Protein AF-A0A3C1KKR9-F1 (afdb_monomer_lite)

InterPro domains:
  IPR003156 DHHA1 domain [PF02272] (83-176)
  IPR038763 DHH phosphoesterase superfamily [SSF64182] (7-177)

Foldseek 3Di:
DDDPVRVVLVVLLVVLLVLQPFAPDQVLGLHRNVVVVVLCVVDPDVVCSCVVVVVVSVSSNVLVVVLVVVLVPWDFPDDDPAETETEAEAHSSLRSCQVVSLVVVLVVFLRHKYKYWYAHPVRWTKIKIAHRNVQQADLQVLQVVAPQWGDDGGIIIRGTHHNVCPVVSSVSSSVSRD

Radius of gyration: 18.33 Å; chains: 1; bounding box: 45×30×48 Å

pLDDT: mean 97.0, std 1.85, range [85.19, 98.75]

Structure (mmCIF, N/CA/C/O backbone):
data_AF-A0A3C1KKR9-F1
#
_entry.id   AF-A0A3C1KKR9-F1
#
loop_
_atom_site.group_PDB
_atom_site.id
_atom_site.type_symbol
_atom_site.label_atom_id
_atom_site.label_alt_id
_atom_site.label_comp_id
_atom_site.label_asym_id
_atom_site.label_entity_id
_atom_site.label_seq_id
_atom_site.pdbx_PDB_ins_code
_atom_site.Cartn_x
_atom_site.Cartn_y
_atom_site.Cartn_z
_atom_site.occupancy
_atom_site.B_iso_or_equiv
_atom_site.auth_seq_id
_atom_site.auth_comp_id
_atom_site.auth_asym_id
_atom_site.auth_atom_id
_atom_site.pdbx_PDB_model_num
ATOM 1 N N . ASP A 1 1 ? 26.873 12.737 -17.485 1.00 85.19 1 ASP A N 1
ATOM 2 C CA . ASP A 1 1 ? 25.829 13.170 -16.537 1.00 85.19 1 ASP A CA 1
ATOM 3 C C . ASP A 1 1 ? 24.452 12.940 -17.124 1.00 85.19 1 ASP A C 1
ATOM 5 O O . ASP A 1 1 ? 24.288 13.103 -18.329 1.00 85.19 1 ASP A O 1
ATOM 9 N N . LEU A 1 2 ? 23.500 12.504 -16.296 1.00 95.12 2 LEU A N 1
ATOM 10 C CA . LEU A 1 2 ? 22.104 12.307 -16.693 1.00 95.12 2 LEU A CA 1
ATOM 11 C C . LEU A 1 2 ? 21.370 13.651 -16.695 1.00 95.12 2 LEU A C 1
ATOM 13 O O . LEU A 1 2 ? 21.599 14.491 -15.825 1.00 95.12 2 LEU A O 1
ATOM 17 N N . SER A 1 3 ? 20.464 13.846 -17.651 1.00 97.81 3 SER A N 1
ATOM 18 C CA . SER A 1 3 ? 19.538 14.983 -17.615 1.00 97.81 3 SER A CA 1
ATOM 19 C C . SER A 1 3 ? 18.490 14.814 -16.507 1.00 97.81 3 SER A C 1
ATOM 21 O O . SER A 1 3 ? 18.209 13.698 -16.075 1.00 97.81 3 SER A O 1
ATOM 23 N N . ALA A 1 4 ? 17.845 15.906 -16.085 1.00 97.75 4 ALA A N 1
ATOM 24 C CA . ALA A 1 4 ? 16.756 15.840 -15.104 1.00 97.75 4 ALA A CA 1
ATOM 25 C C . ALA A 1 4 ? 15.608 14.915 -15.557 1.00 97.75 4 ALA A C 1
ATOM 27 O O . ALA A 1 4 ? 15.080 14.151 -14.757 1.00 97.75 4 ALA A O 1
ATOM 28 N N . ALA A 1 5 ? 15.275 14.923 -16.853 1.00 97.00 5 ALA A N 1
ATOM 29 C CA . ALA A 1 5 ? 14.260 14.033 -17.417 1.00 97.00 5 ALA A CA 1
ATOM 30 C C . ALA A 1 5 ? 14.672 12.554 -17.338 1.00 97.00 5 ALA A C 1
ATOM 32 O O . ALA A 1 5 ? 13.846 11.696 -17.047 1.00 97.00 5 ALA A O 1
ATOM 33 N N . GLN A 1 6 ? 15.957 12.254 -17.551 1.00 97.31 6 GLN A N 1
ATOM 34 C CA . GLN A 1 6 ? 16.483 10.898 -17.390 1.00 97.31 6 GLN A CA 1
ATOM 35 C C . GLN A 1 6 ? 16.464 10.445 -15.930 1.00 97.31 6 GLN A C 1
ATOM 37 O O . GLN A 1 6 ? 16.129 9.297 -15.667 1.00 97.31 6 GLN A O 1
ATOM 42 N N . VAL A 1 7 ? 16.792 11.332 -14.986 1.00 98.12 7 VAL A N 1
ATOM 43 C CA . VAL A 1 7 ? 16.692 11.028 -13.550 1.00 98.12 7 VAL A CA 1
ATOM 44 C C . VAL A 1 7 ? 15.248 10.707 -13.168 1.00 98.12 7 VAL A C 1
ATOM 46 O O . VAL A 1 7 ? 15.017 9.666 -12.561 1.00 98.12 7 VAL A O 1
ATOM 49 N N . GLN A 1 8 ? 14.286 11.532 -13.593 1.00 97.81 8 GLN A N 1
ATOM 50 C CA . GLN A 1 8 ? 12.868 11.288 -13.323 1.00 97.81 8 GLN A CA 1
ATOM 51 C C . GLN A 1 8 ? 12.395 9.953 -13.911 1.00 97.81 8 GLN A C 1
ATOM 53 O O . GLN A 1 8 ? 11.743 9.182 -13.220 1.00 97.81 8 GLN A O 1
ATOM 58 N N . ALA A 1 9 ? 12.767 9.640 -15.155 1.00 97.06 9 ALA A N 1
ATOM 59 C CA . ALA A 1 9 ? 12.373 8.380 -15.786 1.00 97.06 9 ALA A CA 1
ATOM 60 C C . ALA A 1 9 ? 12.910 7.146 -15.035 1.00 97.06 9 ALA A C 1
ATOM 62 O O . ALA A 1 9 ? 12.213 6.141 -14.915 1.00 97.06 9 ALA A O 1
ATOM 63 N N . LEU A 1 10 ? 14.135 7.218 -14.501 1.00 97.94 10 LEU A N 1
ATOM 64 C CA . LEU A 1 10 ? 14.701 6.143 -13.679 1.00 97.94 10 LEU A CA 1
ATOM 65 C C . LEU A 1 10 ? 14.006 6.020 -12.321 1.00 97.94 10 LEU A C 1
ATOM 67 O O . LEU A 1 10 ? 13.804 4.905 -11.842 1.00 97.94 10 LEU A O 1
ATOM 71 N N . GLU A 1 11 ? 13.649 7.147 -11.705 1.00 98.31 11 GLU A N 1
ATOM 72 C CA . GLU A 1 11 ? 12.877 7.168 -10.462 1.00 98.31 11 GLU A CA 1
ATOM 73 C C . GLU A 1 11 ? 11.493 6.543 -10.666 1.00 98.31 11 GLU A C 1
ATOM 75 O O . GLU A 1 11 ? 11.132 5.616 -9.941 1.00 98.31 11 GLU A O 1
ATOM 80 N N . ASP A 1 12 ? 10.773 6.967 -11.705 1.00 97.81 12 ASP A N 1
ATOM 81 C CA . ASP A 1 12 ? 9.462 6.439 -12.082 1.00 97.81 12 ASP A CA 1
ATOM 82 C C . ASP A 1 12 ? 9.526 4.930 -12.345 1.00 97.81 12 ASP A C 1
ATOM 84 O O . ASP A 1 12 ? 8.761 4.160 -11.761 1.00 97.81 12 ASP A O 1
ATOM 88 N N . LEU A 1 13 ? 10.498 4.475 -13.143 1.00 97.94 13 LEU A N 1
ATOM 89 C CA . LEU A 1 13 ? 10.721 3.050 -13.388 1.00 97.94 13 LEU A CA 1
ATOM 90 C C . LEU A 1 13 ? 10.957 2.278 -12.080 1.00 97.94 13 LEU A C 1
ATOM 92 O O . LEU A 1 13 ? 10.367 1.215 -11.870 1.00 97.94 13 LEU A O 1
ATOM 96 N N . GLY A 1 14 ? 11.799 2.810 -11.191 1.00 98.00 14 GLY A N 1
ATOM 97 C CA . GLY A 1 14 ? 12.072 2.211 -9.886 1.00 98.00 14 GLY A CA 1
ATOM 98 C C . GLY A 1 14 ? 10.819 2.109 -9.015 1.00 98.00 14 GLY A C 1
ATOM 99 O O . GLY A 1 14 ? 10.572 1.059 -8.414 1.00 98.00 14 GLY A O 1
ATOM 100 N N . ILE A 1 15 ? 9.998 3.163 -8.992 1.00 97.62 15 ILE A N 1
ATOM 101 C CA . ILE A 1 15 ? 8.713 3.185 -8.287 1.00 97.62 15 ILE A CA 1
ATOM 102 C C . ILE A 1 15 ? 7.795 2.102 -8.842 1.00 97.62 15 ILE A C 1
ATOM 104 O O . ILE A 1 15 ? 7.268 1.311 -8.060 1.00 97.62 15 ILE A O 1
ATOM 108 N N . TYR A 1 16 ? 7.625 2.015 -10.163 1.00 98.00 16 TYR A N 1
ATOM 109 C CA . TYR A 1 16 ? 6.664 1.081 -10.747 1.00 98.00 16 TYR A CA 1
ATOM 110 C C . TYR A 1 16 ? 7.096 -0.381 -10.586 1.00 98.00 16 TYR A C 1
ATOM 112 O O . TYR A 1 16 ? 6.262 -1.238 -10.291 1.00 98.00 16 TYR A O 1
ATOM 120 N N . ILE A 1 17 ? 8.398 -0.676 -10.699 1.00 97.50 17 ILE A N 1
ATOM 121 C CA . ILE A 1 17 ? 8.935 -2.019 -10.431 1.00 97.50 17 ILE A CA 1
ATOM 122 C C . ILE A 1 17 ? 8.716 -2.400 -8.965 1.00 97.50 17 ILE A C 1
ATOM 124 O O . ILE A 1 17 ? 8.238 -3.499 -8.681 1.00 97.50 17 ILE A O 1
ATOM 128 N N . ASN A 1 18 ? 9.043 -1.503 -8.032 1.00 97.31 18 ASN A N 1
ATOM 129 C CA . ASN A 1 18 ? 8.845 -1.759 -6.608 1.00 97.31 18 ASN A CA 1
ATOM 130 C C . ASN A 1 18 ? 7.354 -1.939 -6.275 1.00 97.31 18 ASN A C 1
ATOM 132 O O . ASN A 1 18 ? 6.989 -2.859 -5.546 1.00 97.31 1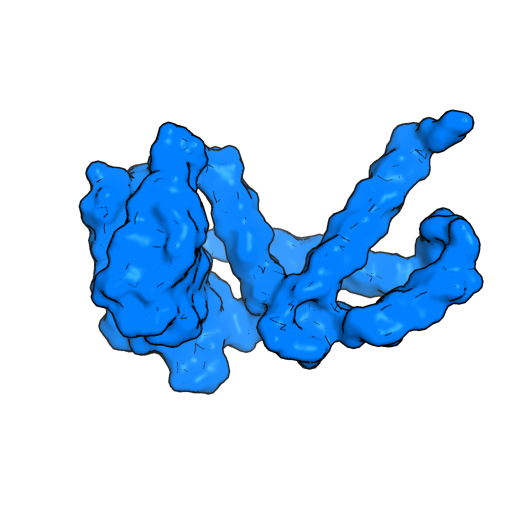8 ASN A O 1
ATOM 136 N N . TYR A 1 19 ? 6.489 -1.108 -6.858 1.00 97.31 19 TYR A N 1
ATOM 137 C CA . TYR A 1 19 ? 5.043 -1.184 -6.674 1.00 97.31 19 TYR A CA 1
ATOM 138 C C . TYR A 1 19 ? 4.436 -2.474 -7.239 1.00 97.31 19 TYR A C 1
ATOM 140 O O . TYR A 1 19 ? 3.539 -3.042 -6.622 1.00 97.31 19 TYR A O 1
ATOM 148 N N . ASN A 1 20 ? 4.963 -3.010 -8.347 1.00 97.00 20 ASN A N 1
ATOM 149 C CA . ASN A 1 20 ? 4.548 -4.318 -8.864 1.00 97.00 20 ASN A CA 1
ATOM 150 C C . ASN A 1 20 ? 4.792 -5.465 -7.866 1.00 97.00 20 ASN A C 1
ATOM 152 O O . ASN A 1 20 ? 4.200 -6.528 -8.005 1.00 97.00 20 ASN A O 1
ATOM 156 N N . GLY A 1 21 ? 5.659 -5.275 -6.869 1.00 95.19 21 GLY A N 1
ATOM 157 C CA . GLY A 1 21 ? 5.858 -6.234 -5.784 1.00 95.19 21 GLY A CA 1
ATOM 158 C C . GLY A 1 21 ? 4.777 -6.195 -4.699 1.00 95.19 21 GLY A C 1
ATOM 159 O O . GLY A 1 21 ? 4.837 -6.997 -3.768 1.00 95.19 21 GLY A O 1
ATOM 160 N N . TYR A 1 22 ? 3.823 -5.264 -4.761 1.00 94.62 22 TYR A N 1
ATOM 161 C CA . TYR A 1 22 ? 2.776 -5.124 -3.754 1.00 94.62 22 TYR A CA 1
ATOM 162 C C . TYR A 1 22 ? 1.537 -5.906 -4.158 1.00 94.62 22 TYR A C 1
ATOM 164 O O . TYR A 1 22 ? 1.065 -5.787 -5.278 1.00 94.62 22 TYR A O 1
ATOM 172 N N . GLY A 1 23 ? 1.007 -6.688 -3.221 1.00 92.25 23 GLY A N 1
ATOM 173 C CA . GLY A 1 23 ? -0.095 -7.622 -3.433 1.00 92.25 23 GLY A CA 1
ATOM 174 C C . GLY A 1 23 ? 0.225 -8.968 -2.770 1.00 92.25 23 GLY A C 1
ATOM 175 O O . GLY A 1 23 ? 1.370 -9.417 -2.825 1.00 92.25 23 GLY A O 1
ATOM 176 N N . PRO A 1 24 ? -0.736 -9.617 -2.089 1.00 90.56 24 PRO A N 1
ATOM 177 C CA . PRO A 1 24 ? -0.472 -10.849 -1.346 1.00 90.56 24 PRO A CA 1
ATOM 178 C C . PRO A 1 24 ? -0.344 -12.093 -2.237 1.00 90.56 24 PRO A C 1
ATOM 180 O O . PRO A 1 24 ? 0.135 -13.122 -1.762 1.00 90.56 24 PRO A O 1
ATOM 183 N N . ALA A 1 25 ? -0.784 -12.023 -3.496 1.00 93.69 25 ALA A N 1
ATOM 184 C CA . ALA A 1 25 ? -0.809 -13.147 -4.423 1.00 93.69 25 ALA A CA 1
ATOM 185 C C . ALA A 1 25 ? -0.346 -12.728 -5.830 1.00 93.69 25 ALA A C 1
ATOM 187 O O . ALA A 1 25 ? -0.415 -11.554 -6.187 1.00 93.69 25 ALA A O 1
ATOM 188 N N . LEU A 1 26 ? 0.133 -13.683 -6.635 1.00 95.25 26 LEU A N 1
ATOM 189 C CA . LEU A 1 26 ? 0.686 -13.397 -7.969 1.00 95.25 26 LEU A CA 1
ATOM 190 C C . LEU A 1 26 ? -0.369 -12.832 -8.924 1.00 95.25 26 LEU A C 1
ATOM 192 O O . LEU A 1 26 ? -0.063 -11.967 -9.737 1.00 95.25 26 LEU A O 1
ATOM 196 N N . GLU A 1 27 ? -1.610 -13.298 -8.800 1.00 95.00 27 GLU A N 1
ATOM 197 C CA . GLU A 1 27 ? -2.758 -12.806 -9.558 1.00 95.00 27 GLU A CA 1
ATOM 198 C C . GLU A 1 27 ? -3.137 -11.359 -9.225 1.00 95.00 27 GLU A C 1
ATOM 200 O O . GLU A 1 27 ? -3.840 -10.720 -10.008 1.00 95.00 27 GLU A O 1
ATOM 205 N N . ASP A 1 28 ? -2.674 -10.835 -8.086 1.00 95.25 28 ASP A N 1
ATOM 206 C CA . ASP A 1 28 ? -2.896 -9.445 -7.713 1.00 95.25 28 ASP A CA 1
ATOM 207 C C . ASP A 1 28 ? -1.866 -8.509 -8.370 1.00 95.25 28 ASP A C 1
ATOM 209 O O . ASP A 1 28 ? -2.055 -7.301 -8.307 1.00 95.25 28 ASP A O 1
ATOM 213 N N . LEU A 1 29 ? -0.793 -9.003 -9.001 1.00 97.00 29 LEU A N 1
ATOM 214 C CA . LEU A 1 29 ? 0.293 -8.166 -9.534 1.00 97.00 29 LEU A CA 1
ATOM 215 C C . LEU A 1 29 ? 0.063 -7.784 -11.005 1.00 97.00 29 LEU A C 1
ATOM 217 O O . LEU A 1 29 ? -0.612 -8.495 -11.750 1.00 97.00 29 LEU A O 1
ATOM 221 N N . HIS A 1 30 ? 0.660 -6.677 -11.467 1.00 96.69 30 HIS A N 1
ATOM 222 C CA . HIS A 1 30 ? 0.625 -6.344 -12.899 1.00 96.69 30 HIS A CA 1
ATOM 223 C C . HIS A 1 30 ? 1.456 -7.343 -13.713 1.00 96.69 30 HIS A C 1
ATOM 225 O O . HIS A 1 30 ? 1.068 -7.724 -14.815 1.00 96.69 30 HIS A O 1
ATOM 231 N N . PHE A 1 31 ? 2.569 -7.803 -13.151 1.00 97.31 31 PHE A N 1
ATOM 232 C CA . PHE A 1 31 ? 3.439 -8.819 -1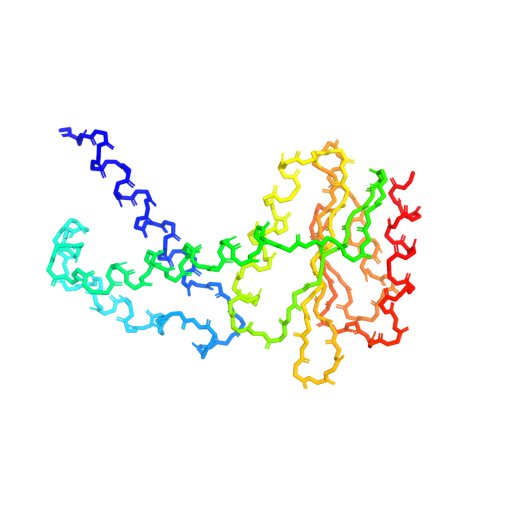3.721 1.00 97.31 31 PHE A CA 1
ATOM 233 C C . PHE A 1 31 ? 3.853 -9.824 -12.659 1.00 97.31 31 PHE A C 1
ATOM 235 O O . PHE A 1 31 ? 4.192 -9.447 -11.532 1.00 97.31 31 PHE A O 1
ATOM 242 N N . ALA A 1 32 ? 3.934 -11.097 -13.047 1.00 97.12 32 ALA A N 1
ATOM 243 C CA . ALA A 1 32 ? 4.622 -12.076 -12.224 1.00 97.12 32 ALA A CA 1
ATOM 244 C C . ALA A 1 32 ? 6.099 -11.647 -12.064 1.00 97.12 32 ALA A C 1
ATOM 246 O O . ALA A 1 32 ? 6.744 -11.314 -13.064 1.00 97.12 32 ALA A O 1
ATOM 247 N N . PRO A 1 33 ? 6.686 -11.675 -10.849 1.00 96.44 33 PRO A N 1
ATOM 248 C CA . PRO A 1 33 ? 8.036 -11.155 -10.625 1.00 96.44 33 PRO A CA 1
ATOM 249 C C . PRO A 1 33 ? 9.104 -11.848 -11.476 1.00 96.44 33 PRO A C 1
ATOM 251 O O . PRO A 1 33 ? 10.049 -11.205 -11.923 1.00 96.44 33 PRO A O 1
ATOM 254 N N . ALA A 1 34 ? 8.937 -13.147 -11.745 1.00 96.75 34 ALA A N 1
ATOM 255 C CA . ALA A 1 34 ? 9.843 -13.906 -12.603 1.00 96.75 34 ALA A CA 1
ATOM 256 C C . ALA A 1 34 ? 9.805 -13.432 -14.067 1.00 96.75 34 ALA A C 1
ATOM 258 O O . ALA A 1 34 ? 10.852 -13.343 -14.706 1.00 96.75 34 ALA A O 1
ATOM 259 N N . GLU A 1 35 ? 8.620 -13.099 -14.583 1.00 96.75 35 GLU A N 1
ATOM 260 C CA . GLU A 1 35 ? 8.450 -12.591 -15.948 1.00 96.75 35 GLU A CA 1
ATOM 261 C C . GLU A 1 35 ? 9.036 -11.186 -16.077 1.00 96.75 35 GLU A C 1
ATOM 263 O O . GLU A 1 35 ? 9.820 -10.929 -16.990 1.00 96.75 35 GLU A O 1
ATOM 268 N N . LEU A 1 36 ? 8.725 -10.300 -15.122 1.00 97.00 36 LEU A N 1
ATOM 269 C CA . LEU A 1 36 ? 9.271 -8.944 -15.105 1.00 97.00 36 LEU A CA 1
ATOM 270 C C . LEU A 1 36 ? 10.800 -8.963 -14.987 1.00 97.00 36 LEU A C 1
ATOM 272 O O . LEU A 1 36 ? 11.479 -8.250 -15.719 1.00 97.00 36 LEU A O 1
ATOM 276 N N . TYR A 1 37 ? 11.354 -9.822 -14.128 1.00 97.00 37 TYR A N 1
ATOM 277 C CA . TYR A 1 37 ? 12.800 -10.011 -14.021 1.00 97.00 37 TYR A CA 1
ATOM 278 C C . TYR A 1 37 ? 13.429 -10.435 -15.353 1.00 97.00 37 TYR A C 1
ATOM 280 O O . TYR A 1 37 ? 14.400 -9.823 -15.789 1.00 97.00 37 TYR A O 1
ATOM 288 N N . GLN A 1 38 ? 12.877 -11.456 -16.018 1.00 97.06 38 GLN A N 1
ATOM 289 C CA . GLN A 1 38 ? 13.402 -11.925 -17.304 1.00 97.06 38 GLN A CA 1
ATOM 290 C C . GLN A 1 38 ? 13.313 -10.860 -18.393 1.00 97.06 38 GLN A C 1
ATOM 292 O O . GLN A 1 38 ? 14.175 -10.820 -19.267 1.00 97.06 38 GLN A O 1
ATOM 297 N N . LEU A 1 39 ? 12.275 -10.026 -18.361 1.00 95.81 39 LEU A N 1
ATOM 298 C CA . LEU A 1 39 ? 12.106 -8.929 -19.299 1.00 95.81 39 LEU A CA 1
ATOM 299 C C . LEU A 1 39 ? 13.169 -7.847 -19.083 1.00 95.81 39 LEU A C 1
ATOM 301 O O . LEU A 1 39 ? 13.834 -7.452 -20.035 1.00 95.81 39 LEU A O 1
ATOM 305 N N . LEU A 1 40 ? 13.369 -7.427 -17.831 1.00 96.25 40 LEU A N 1
ATOM 306 C CA . LEU A 1 40 ? 14.379 -6.436 -17.453 1.00 96.25 40 LEU A CA 1
ATOM 307 C C . LEU A 1 40 ? 15.800 -6.934 -17.752 1.00 96.25 40 LEU A C 1
ATOM 309 O O . LEU A 1 40 ? 16.604 -6.193 -18.302 1.00 96.25 40 LEU A O 1
ATOM 313 N N . ALA A 1 41 ? 16.095 -8.204 -17.460 1.00 96.88 41 ALA A N 1
ATOM 314 C CA . ALA A 1 41 ? 17.426 -8.797 -17.618 1.00 96.88 41 ALA A CA 1
ATOM 315 C C . ALA A 1 41 ? 17.901 -8.947 -19.078 1.00 96.88 41 ALA A C 1
ATOM 317 O O . ALA A 1 41 ? 19.043 -9.340 -19.304 1.00 96.88 41 ALA A O 1
ATOM 318 N N . ARG A 1 42 ? 17.045 -8.670 -20.071 1.00 96.50 42 ARG A N 1
ATOM 319 C CA . ARG A 1 42 ? 17.423 -8.642 -21.498 1.00 96.50 42 ARG A CA 1
ATOM 320 C C . ARG A 1 42 ? 18.135 -7.355 -21.905 1.00 96.50 42 ARG A C 1
ATOM 322 O O . ARG A 1 42 ? 18.686 -7.310 -23.001 1.00 96.50 42 ARG A O 1
ATOM 329 N N . HIS A 1 43 ? 18.082 -6.331 -21.059 1.00 97.00 43 HIS A N 1
ATOM 330 C CA . HIS A 1 43 ? 18.570 -4.993 -21.360 1.00 97.00 43 HIS A CA 1
ATOM 331 C C . HIS A 1 43 ? 19.674 -4.626 -20.375 1.00 97.00 43 HIS A C 1
ATOM 333 O O . HIS A 1 43 ? 19.482 -4.704 -19.163 1.00 97.00 43 HIS A O 1
ATOM 339 N N . ASP A 1 44 ? 20.823 -4.198 -20.894 1.00 94.56 44 ASP A N 1
ATOM 340 C CA . ASP A 1 44 ? 21.956 -3.760 -20.068 1.00 94.56 44 ASP A CA 1
ATOM 341 C C . ASP A 1 44 ? 21.742 -2.346 -19.494 1.00 94.56 44 ASP A C 1
ATOM 343 O O . ASP A 1 44 ? 22.437 -1.924 -18.568 1.00 94.56 44 ASP A O 1
ATOM 347 N N . ASP A 1 45 ? 20.778 -1.608 -20.052 1.00 95.31 45 ASP A N 1
ATOM 348 C CA . ASP A 1 45 ? 20.452 -0.228 -19.710 1.00 95.31 45 ASP A CA 1
ATOM 349 C C . ASP A 1 45 ? 18.931 -0.060 -19.499 1.00 95.31 45 ASP A C 1
ATOM 351 O O . ASP A 1 45 ? 18.145 -0.416 -20.384 1.00 95.31 45 ASP A O 1
ATOM 355 N N . PRO A 1 46 ? 18.471 0.512 -18.367 1.00 96.06 46 PRO A N 1
ATOM 356 C CA . PRO A 1 46 ? 17.051 0.779 -18.131 1.00 96.06 46 PRO A CA 1
ATOM 357 C C . PRO A 1 46 ? 16.392 1.659 -19.204 1.00 96.06 46 PRO A C 1
ATOM 359 O O . PRO A 1 46 ? 15.198 1.492 -19.459 1.00 96.06 46 PRO A O 1
ATOM 362 N N . PHE A 1 47 ? 17.123 2.565 -19.869 1.00 97.50 47 PHE A N 1
ATOM 363 C CA . PHE A 1 47 ? 16.541 3.354 -20.964 1.00 97.50 47 PHE A CA 1
ATOM 364 C C . PHE A 1 47 ? 16.243 2.505 -22.203 1.00 97.50 47 PHE A C 1
ATOM 366 O O . PHE A 1 47 ? 15.247 2.756 -22.881 1.00 97.50 47 PHE A O 1
ATOM 373 N N . GLN A 1 48 ? 17.045 1.467 -22.464 1.00 96.94 48 GLN A N 1
ATOM 374 C CA . GLN A 1 48 ? 16.763 0.504 -23.530 1.00 96.94 48 GLN A CA 1
ATOM 375 C C . GLN A 1 48 ? 15.505 -0.299 -23.222 1.00 96.94 48 GLN A C 1
ATOM 377 O O . GLN A 1 48 ? 14.664 -0.446 -24.102 1.00 96.94 48 GLN A O 1
ATOM 382 N N . PHE A 1 49 ? 15.331 -0.743 -21.974 1.00 97.19 49 PHE A N 1
ATOM 383 C CA . PHE A 1 49 ? 14.086 -1.382 -21.550 1.00 97.19 49 PHE A CA 1
ATOM 384 C C . PHE A 1 49 ? 12.877 -0.463 -21.784 1.00 97.19 49 PHE A C 1
ATOM 386 O O . PHE A 1 49 ? 11.911 -0.876 -22.418 1.00 97.19 49 PHE A O 1
ATOM 393 N N . MET A 1 50 ? 12.938 0.792 -21.326 1.00 97.25 50 MET A N 1
ATOM 394 C CA . MET A 1 50 ? 11.819 1.736 -21.461 1.00 97.25 50 MET A CA 1
ATOM 395 C C . MET A 1 50 ? 11.441 2.024 -22.922 1.00 97.25 50 MET A C 1
ATOM 397 O O . MET A 1 50 ? 10.267 2.261 -23.207 1.00 97.25 50 MET A O 1
ATOM 401 N N . ASP A 1 51 ? 12.401 1.993 -23.851 1.00 96.50 51 ASP A N 1
ATOM 402 C CA . ASP A 1 51 ? 12.129 2.235 -25.271 1.00 96.50 51 ASP A CA 1
ATOM 403 C C . ASP A 1 51 ? 11.740 0.961 -26.039 1.00 96.50 51 ASP A C 1
ATOM 405 O O . ASP A 1 51 ? 10.722 0.943 -26.735 1.00 96.50 51 ASP A O 1
ATOM 409 N N . ALA A 1 52 ? 12.507 -0.122 -25.885 1.00 96.31 52 ALA A N 1
ATOM 410 C CA . ALA A 1 52 ? 12.305 -1.378 -26.608 1.00 96.31 52 ALA A CA 1
ATOM 411 C C . ALA A 1 52 ? 11.106 -2.182 -26.081 1.00 96.31 52 ALA A C 1
ATOM 413 O O . ALA A 1 52 ? 10.414 -2.837 -26.858 1.00 96.31 52 ALA A O 1
ATOM 414 N N . GLU A 1 53 ? 10.829 -2.105 -24.777 1.00 96.44 53 GLU A N 1
ATOM 415 C CA . GLU A 1 53 ? 9.706 -2.772 -24.106 1.00 96.44 53 GLU A CA 1
ATOM 416 C C . GLU A 1 53 ? 8.626 -1.762 -23.695 1.00 96.44 53 GLU A C 1
ATOM 418 O O . GLU A 1 53 ? 7.960 -1.927 -22.671 1.00 96.44 53 GLU A O 1
ATOM 423 N N . ARG A 1 54 ? 8.431 -0.707 -24.498 1.00 95.69 54 ARG A N 1
ATOM 424 C CA . ARG A 1 54 ? 7.543 0.428 -24.197 1.00 95.69 54 ARG A CA 1
ATOM 425 C C . ARG A 1 54 ? 6.168 0.024 -23.667 1.00 95.69 54 ARG A C 1
ATOM 427 O O . ARG A 1 54 ? 5.737 0.556 -22.654 1.00 95.69 54 ARG A O 1
ATOM 434 N N . GLY A 1 55 ? 5.509 -0.962 -24.279 1.00 97.56 55 GLY A N 1
ATOM 435 C CA . GLY A 1 55 ? 4.198 -1.432 -23.809 1.00 97.56 55 GLY A CA 1
ATOM 436 C C . GLY A 1 55 ? 4.229 -2.066 -22.409 1.00 97.56 55 GLY A C 1
ATOM 437 O O . GLY A 1 55 ? 3.267 -1.950 -21.652 1.00 97.56 55 GLY A O 1
ATOM 438 N N . HIS A 1 56 ? 5.335 -2.709 -22.027 1.00 97.56 56 HIS A N 1
ATOM 439 C CA . HIS A 1 56 ? 5.522 -3.247 -20.679 1.00 97.56 56 HIS A CA 1
ATOM 440 C C . HIS A 1 56 ? 5.781 -2.134 -19.660 1.00 97.56 56 HIS A C 1
ATOM 442 O O . HIS A 1 56 ? 5.206 -2.160 -18.570 1.00 97.56 56 HIS A O 1
ATOM 448 N N . PHE A 1 57 ? 6.599 -1.144 -20.027 1.00 97.56 57 PHE A N 1
ATOM 449 C CA . PHE A 1 57 ? 6.826 0.049 -19.214 1.00 97.56 57 PHE A CA 1
ATOM 450 C C . PHE A 1 57 ? 5.530 0.847 -18.995 1.00 97.56 57 PHE A C 1
ATOM 452 O O . PHE A 1 57 ? 5.169 1.134 -17.857 1.00 97.56 57 PHE A O 1
ATOM 459 N N . GLU A 1 58 ? 4.771 1.111 -20.059 1.00 97.44 58 GLU A N 1
ATOM 460 C CA . GLU A 1 58 ? 3.486 1.820 -19.998 1.00 97.44 58 GLU A CA 1
ATOM 461 C C . GLU A 1 58 ? 2.447 1.063 -19.163 1.00 97.44 58 GLU A C 1
ATOM 463 O O . GLU A 1 58 ? 1.649 1.680 -18.459 1.00 97.44 58 GLU A O 1
ATOM 468 N N . ARG A 1 59 ? 2.459 -0.278 -19.179 1.00 97.94 59 ARG A N 1
ATOM 469 C CA . ARG A 1 59 ? 1.582 -1.086 -18.318 1.00 97.94 59 ARG A CA 1
ATOM 470 C C . ARG A 1 59 ? 1.929 -0.936 -16.835 1.00 97.94 59 ARG A C 1
ATOM 472 O O . ARG A 1 59 ? 1.014 -0.871 -16.017 1.00 97.94 59 ARG A O 1
ATOM 479 N N . LEU A 1 60 ? 3.217 -0.886 -16.491 1.00 98.19 60 LEU A N 1
ATOM 480 C CA . LEU A 1 60 ? 3.679 -0.613 -15.126 1.00 98.19 60 LEU A CA 1
ATOM 481 C C . LEU A 1 60 ? 3.265 0.798 -14.670 1.00 98.19 60 LEU A C 1
ATOM 483 O O . LEU A 1 60 ? 2.700 0.952 -13.588 1.00 98.19 60 LEU A O 1
ATOM 487 N N . GLU A 1 61 ? 3.497 1.804 -15.517 1.00 98.25 61 GLU A N 1
ATOM 488 C CA . GLU A 1 61 ? 3.140 3.206 -15.261 1.00 98.25 61 GLU A CA 1
ATOM 489 C C . GLU A 1 61 ? 1.630 3.386 -15.078 1.00 98.25 61 GLU A C 1
ATOM 491 O O . GLU A 1 61 ? 1.173 3.958 -14.086 1.00 98.25 61 GLU A O 1
ATOM 496 N N . THR A 1 62 ? 0.849 2.882 -16.034 1.00 98.00 62 THR A N 1
ATOM 497 C CA . THR A 1 62 ? -0.609 3.021 -16.042 1.00 98.00 62 THR A CA 1
ATOM 498 C C . THR A 1 62 ? -1.218 2.303 -14.848 1.00 98.00 62 THR A C 1
ATOM 500 O O . THR A 1 62 ? -2.014 2.900 -14.131 1.00 98.00 62 THR A O 1
ATOM 503 N N . GLY A 1 63 ? -0.787 1.067 -14.571 1.00 97.31 63 GLY A N 1
ATOM 504 C CA . GLY A 1 63 ? -1.277 0.298 -13.431 1.00 97.31 63 GLY A CA 1
ATOM 505 C C . GLY A 1 63 ? -1.038 0.993 -12.089 1.00 97.31 63 GLY A C 1
ATOM 506 O O . GLY A 1 63 ? -1.955 1.101 -11.277 1.00 97.31 63 GLY A O 1
ATOM 507 N N . TYR A 1 64 ? 0.160 1.548 -11.884 1.00 97.88 64 TYR A N 1
ATOM 508 C CA . TYR A 1 64 ? 0.450 2.356 -10.700 1.00 97.88 64 TYR A CA 1
ATOM 509 C C . TYR A 1 64 ? -0.455 3.594 -10.611 1.00 97.88 64 TYR A C 1
ATOM 511 O O . TYR A 1 64 ? -1.060 3.851 -9.569 1.00 97.88 64 TYR A O 1
ATOM 519 N N . ARG A 1 65 ? -0.567 4.370 -11.696 1.00 97.50 65 ARG A N 1
ATOM 520 C CA . ARG A 1 65 ? -1.355 5.613 -11.703 1.00 97.50 65 ARG A CA 1
ATOM 521 C C . ARG A 1 65 ? -2.841 5.367 -11.470 1.00 97.50 65 ARG A C 1
ATOM 523 O O . ARG A 1 65 ? -3.455 6.122 -10.721 1.00 97.50 65 ARG A O 1
ATOM 530 N N . GLU A 1 66 ? -3.409 4.336 -12.087 1.00 98.19 66 GLU A N 1
ATOM 531 C CA . GLU A 1 66 ? -4.818 3.969 -11.922 1.00 98.19 66 GLU A CA 1
ATOM 532 C C . GLU A 1 66 ? -5.127 3.561 -10.480 1.00 98.19 66 GLU A C 1
ATOM 534 O O . GLU A 1 66 ? -6.098 4.050 -9.904 1.00 98.19 66 GLU A O 1
ATOM 539 N N . ASP A 1 67 ? -4.275 2.737 -9.865 1.00 98.19 67 ASP A N 1
ATOM 540 C CA . ASP A 1 67 ? -4.443 2.317 -8.473 1.00 98.19 67 ASP A CA 1
ATOM 541 C C . ASP A 1 67 ? -4.382 3.506 -7.501 1.00 98.19 67 ASP A C 1
ATOM 543 O O . ASP A 1 67 ? -5.220 3.635 -6.605 1.00 98.19 67 ASP A O 1
ATOM 547 N N . MET A 1 68 ? -3.399 4.395 -7.684 1.00 96.31 68 MET A N 1
ATOM 548 C CA . MET A 1 68 ? -3.240 5.589 -6.851 1.00 96.31 68 MET A CA 1
ATOM 549 C C . MET A 1 68 ? -4.408 6.564 -7.031 1.00 96.31 68 MET A C 1
ATOM 551 O O . MET A 1 68 ? -4.896 7.123 -6.049 1.00 96.31 68 MET A O 1
ATOM 555 N N . ALA A 1 69 ? -4.897 6.741 -8.263 1.00 97.75 69 ALA A N 1
ATOM 556 C CA . ALA A 1 69 ? -6.069 7.564 -8.545 1.00 97.75 69 ALA A CA 1
ATOM 557 C C . ALA A 1 69 ? -7.343 6.978 -7.917 1.00 97.75 69 ALA A C 1
ATOM 559 O O . ALA A 1 69 ? -8.138 7.719 -7.339 1.00 97.75 69 ALA A O 1
ATOM 560 N N . ALA A 1 70 ? -7.517 5.653 -7.975 1.00 98.19 70 ALA A N 1
ATOM 561 C CA . ALA A 1 70 ? -8.631 4.968 -7.331 1.00 98.19 70 ALA A CA 1
ATOM 562 C C . ALA A 1 70 ? -8.601 5.146 -5.807 1.00 98.19 70 ALA A C 1
ATOM 564 O O . ALA A 1 70 ? -9.638 5.421 -5.209 1.00 98.19 70 ALA A O 1
ATOM 565 N N . ALA A 1 71 ? -7.421 5.051 -5.184 1.00 97.19 71 ALA A N 1
ATOM 566 C CA . ALA A 1 71 ? -7.259 5.292 -3.752 1.00 97.19 71 ALA A CA 1
ATOM 567 C C . ALA A 1 71 ? -7.538 6.756 -3.3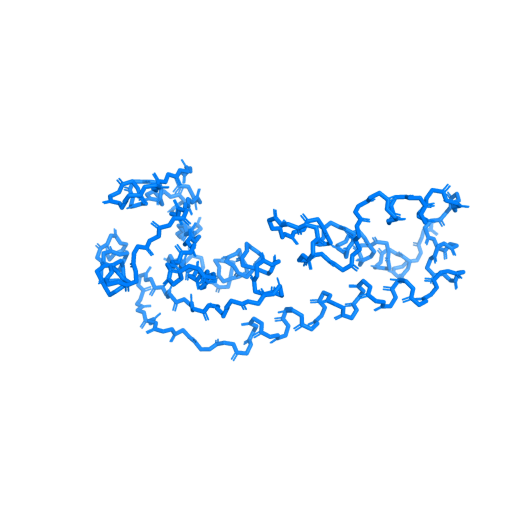66 1.00 97.19 71 ALA A C 1
ATOM 569 O O . ALA A 1 71 ? -8.254 7.010 -2.400 1.00 97.19 71 ALA A O 1
ATOM 570 N N . ALA A 1 72 ? -7.029 7.718 -4.142 1.00 94.56 72 ALA A N 1
ATOM 571 C CA . ALA A 1 72 ? -7.226 9.148 -3.896 1.00 94.56 72 ALA A CA 1
ATOM 572 C C . ALA A 1 72 ? -8.693 9.599 -4.029 1.00 94.56 72 ALA A C 1
ATOM 574 O O . ALA A 1 72 ? -9.075 10.613 -3.451 1.00 94.56 72 ALA A O 1
ATOM 575 N N . ALA A 1 73 ? -9.512 8.858 -4.778 1.00 97.00 73 ALA A N 1
ATOM 576 C CA . ALA A 1 73 ? -10.937 9.134 -4.947 1.00 97.00 73 ALA A CA 1
ATOM 577 C C . ALA A 1 73 ? -11.818 8.588 -3.804 1.00 97.00 73 ALA A C 1
ATOM 579 O O . ALA A 1 73 ? -13.036 8.769 -3.838 1.00 97.00 73 ALA A O 1
ATOM 580 N N . LEU A 1 74 ? -11.244 7.884 -2.822 1.00 97.69 74 LEU A N 1
ATOM 581 C CA . LEU A 1 74 ? -12.003 7.314 -1.712 1.00 97.69 74 LEU A CA 1
ATOM 582 C C . LEU A 1 74 ? -12.345 8.364 -0.664 1.00 97.69 74 LEU A C 1
ATOM 584 O O . LEU A 1 74 ? -11.477 9.074 -0.160 1.00 97.69 74 LEU A O 1
ATOM 588 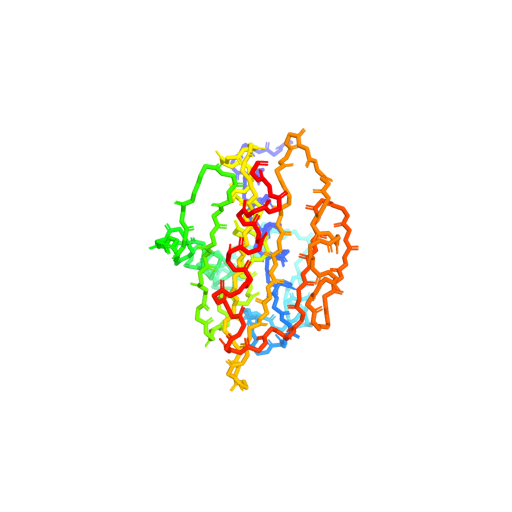N N . GLU A 1 75 ? -13.600 8.344 -0.235 1.00 97.69 75 GLU A N 1
ATOM 589 C CA . GLU A 1 75 ? -14.023 9.025 0.981 1.00 97.69 75 GLU A CA 1
ATOM 590 C C . GLU A 1 75 ? -13.820 8.111 2.201 1.00 97.69 75 GLU A C 1
ATOM 592 O O . GLU A 1 75 ? -14.030 6.893 2.116 1.00 97.69 75 GLU A O 1
ATOM 597 N N . PRO A 1 76 ? -13.421 8.663 3.358 1.00 98.12 76 PRO A N 1
ATOM 598 C CA . PRO A 1 76 ? -13.296 7.881 4.575 1.00 98.12 76 PRO A CA 1
ATOM 599 C C . PRO A 1 76 ? -14.668 7.412 5.067 1.00 98.12 76 PRO A C 1
ATOM 601 O O . PRO A 1 76 ? -15.626 8.183 5.123 1.00 98.12 76 PRO A O 1
ATOM 604 N N . ILE A 1 77 ? -14.740 6.165 5.534 1.00 98.44 77 ILE A N 1
ATOM 605 C CA . ILE A 1 77 ? -15.922 5.649 6.243 1.00 98.44 77 ILE A CA 1
ATOM 606 C C . ILE A 1 77 ? -16.028 6.219 7.666 1.00 98.44 77 ILE A C 1
ATOM 608 O O . ILE A 1 77 ? -17.099 6.209 8.268 1.00 98.44 77 ILE A O 1
ATOM 612 N N . HIS A 1 78 ? -14.922 6.742 8.202 1.00 98.50 78 HIS A N 1
ATOM 613 C CA . HIS A 1 78 ? -14.885 7.517 9.436 1.00 98.50 78 HIS A CA 1
ATOM 614 C C . HIS A 1 78 ? -13.810 8.600 9.357 1.00 98.50 78 HIS A C 1
ATOM 616 O O . HIS A 1 78 ? -12.663 8.317 9.008 1.00 98.50 78 HIS A O 1
ATOM 622 N N . ARG A 1 79 ? -14.153 9.828 9.754 1.00 97.44 79 ARG A N 1
ATOM 623 C CA . ARG A 1 79 ? -13.211 10.946 9.851 1.00 97.44 79 ARG A CA 1
ATOM 624 C C . ARG A 1 79 ? -13.423 11.696 11.162 1.00 97.44 79 ARG A C 1
ATOM 626 O O . ARG A 1 79 ? -14.405 12.420 11.302 1.00 97.44 79 ARG A O 1
ATOM 633 N N . GLY A 1 80 ? -12.493 11.526 12.092 1.00 95.88 80 GLY A N 1
ATOM 634 C CA . GLY A 1 80 ? -12.392 12.295 13.328 1.00 95.88 80 GLY A CA 1
ATOM 635 C C . GLY A 1 80 ? -11.131 13.161 13.362 1.00 95.88 80 GLY A C 1
ATOM 636 O O . GLY A 1 80 ? -10.352 13.201 12.405 1.00 95.88 80 GLY A O 1
ATOM 637 N N . GLU A 1 81 ? -10.928 13.851 14.484 1.00 94.69 81 GLU A N 1
ATOM 638 C CA . GLU A 1 81 ? -9.718 14.649 14.725 1.00 94.69 81 GLU A CA 1
ATOM 639 C C . GLU A 1 81 ? -8.490 13.750 14.937 1.00 94.69 81 GLU A C 1
ATOM 641 O O . GLU A 1 81 ? -7.452 13.969 14.318 1.00 94.69 81 GLU A O 1
ATOM 646 N N . SER A 1 82 ? -8.629 12.697 15.749 1.00 95.25 82 SER A N 1
ATOM 647 C CA . SER A 1 82 ? -7.537 11.792 16.130 1.00 95.25 82 SER A CA 1
ATOM 648 C C . SER A 1 82 ? -7.316 10.613 15.183 1.00 95.25 82 SER A C 1
ATOM 650 O O . SER A 1 82 ? -6.197 10.104 15.085 1.00 95.25 82 SER A O 1
ATOM 652 N N . ALA A 1 83 ? -8.352 10.178 14.457 1.00 98.12 83 ALA A N 1
ATOM 653 C CA . ALA A 1 83 ? -8.275 9.030 13.558 1.00 98.12 83 ALA A CA 1
ATOM 654 C C . ALA A 1 83 ? -9.143 9.179 12.299 1.00 98.12 83 ALA A C 1
ATOM 656 O O . ALA A 1 83 ? -10.208 9.799 12.318 1.00 98.12 83 ALA A O 1
ATOM 657 N N . ALA A 1 84 ? -8.702 8.570 11.198 1.00 98.56 84 ALA A N 1
ATOM 658 C CA . ALA A 1 84 ? -9.502 8.378 9.991 1.00 98.56 84 ALA A CA 1
ATOM 659 C C . ALA A 1 84 ? -9.427 6.925 9.507 1.00 98.56 84 ALA A C 1
ATOM 661 O O . ALA A 1 84 ? -8.374 6.289 9.577 1.00 98.56 84 ALA A O 1
ATOM 662 N N . VAL A 1 85 ? -10.542 6.409 8.993 1.00 98.75 85 VAL A N 1
ATOM 663 C CA . VAL A 1 85 ? -10.659 5.034 8.499 1.00 98.75 85 VAL A CA 1
ATOM 664 C C . VAL A 1 85 ? -11.186 5.049 7.072 1.00 98.75 85 VAL A C 1
ATOM 666 O O . VAL A 1 85 ? -12.222 5.652 6.795 1.00 98.75 85 VAL A O 1
ATOM 669 N N . TYR A 1 86 ? -10.478 4.364 6.180 1.00 98.75 86 TYR A N 1
ATOM 670 C CA . TYR A 1 86 ? -10.838 4.193 4.775 1.00 98.75 86 TYR A CA 1
ATOM 671 C C . TYR A 1 86 ? -11.111 2.724 4.492 1.00 98.75 86 TYR A C 1
ATOM 673 O O . TYR A 1 86 ? -10.406 1.855 5.010 1.00 98.75 86 TYR A O 1
ATOM 681 N N . GLN A 1 87 ? -12.102 2.453 3.646 1.00 98.50 87 GLN A N 1
ATOM 682 C CA . GLN A 1 87 ? -12.430 1.099 3.221 1.00 98.50 87 GLN A CA 1
ATOM 683 C C . GLN A 1 87 ? -12.125 0.909 1.739 1.00 98.50 87 GLN A C 1
ATOM 685 O O . GLN A 1 87 ? -12.619 1.640 0.886 1.00 98.50 87 GLN A O 1
ATOM 690 N N . LEU A 1 88 ? -11.326 -0.109 1.453 1.00 98.38 88 LEU A N 1
ATOM 691 C CA . LEU A 1 88 ? -11.002 -0.579 0.122 1.00 98.38 88 LEU A CA 1
ATOM 692 C C . LEU A 1 88 ? -11.847 -1.814 -0.233 1.00 98.38 88 LEU A C 1
ATOM 694 O O . LEU A 1 88 ? -12.114 -2.650 0.641 1.00 98.38 88 LEU A O 1
ATOM 698 N N . PRO A 1 89 ? -12.254 -1.962 -1.506 1.00 97.44 89 PRO A N 1
ATOM 699 C CA . PRO A 1 89 ? -12.989 -3.137 -1.964 1.00 97.44 89 PRO A CA 1
ATOM 700 C C . PRO A 1 89 ? -12.094 -4.381 -2.040 1.00 97.44 89 PRO A C 1
ATOM 702 O O . PRO A 1 89 ? -10.866 -4.291 -2.011 1.00 97.44 89 PRO A O 1
ATOM 705 N N . ASP A 1 90 ? -12.717 -5.547 -2.217 1.00 96.12 90 ASP A N 1
ATOM 706 C CA . ASP A 1 90 ? -12.009 -6.783 -2.557 1.00 96.12 90 ASP A CA 1
ATOM 707 C C . ASP A 1 90 ? -11.621 -6.766 -4.043 1.00 96.12 90 ASP A C 1
ATOM 709 O O . ASP A 1 90 ? -12.311 -7.301 -4.909 1.00 96.12 90 ASP A O 1
ATOM 713 N N . ALA A 1 91 ? -10.531 -6.067 -4.346 1.00 96.75 91 ALA A N 1
ATOM 714 C CA . ALA A 1 91 ? -9.990 -5.936 -5.690 1.00 96.75 91 ALA A CA 1
ATOM 715 C C . ALA A 1 91 ? -8.460 -5.990 -5.664 1.00 96.75 91 ALA A C 1
ATOM 717 O O . ALA A 1 91 ? -7.831 -5.574 -4.690 1.00 96.75 91 ALA A O 1
ATOM 718 N N . ALA A 1 92 ? -7.851 -6.454 -6.758 1.00 96.56 92 ALA A N 1
ATOM 719 C CA . ALA A 1 92 ? -6.395 -6.545 -6.866 1.00 96.56 92 ALA A CA 1
ATOM 720 C C . ALA A 1 92 ? -5.721 -5.189 -6.583 1.00 96.56 92 ALA A C 1
ATOM 722 O O . ALA A 1 92 ? -4.860 -5.108 -5.712 1.00 96.56 92 ALA A O 1
ATOM 723 N N . TRP A 1 93 ? -6.192 -4.106 -7.219 1.00 97.69 93 TRP A N 1
ATOM 724 C CA . TRP A 1 93 ? -5.663 -2.746 -7.024 1.00 97.69 93 TRP A CA 1
ATOM 725 C C . TRP A 1 93 ? -5.679 -2.297 -5.559 1.00 97.69 93 TRP A C 1
ATOM 727 O O . TRP A 1 93 ? -4.710 -1.727 -5.066 1.00 97.69 93 TRP A O 1
ATOM 737 N N . ALA A 1 94 ? -6.750 -2.624 -4.834 1.00 97.56 94 ALA A N 1
ATOM 738 C CA . ALA A 1 94 ? -6.914 -2.278 -3.431 1.00 97.56 94 ALA A CA 1
ATOM 739 C C . ALA A 1 94 ? -5.853 -2.964 -2.559 1.00 97.56 94 ALA A C 1
ATOM 741 O O . ALA A 1 94 ? -5.242 -2.345 -1.686 1.00 97.56 94 ALA A O 1
ATOM 742 N N . ARG A 1 95 ? -5.582 -4.242 -2.834 1.00 95.81 95 ARG A N 1
ATOM 743 C CA . ARG A 1 95 ? -4.564 -5.014 -2.115 1.00 95.81 95 ARG A CA 1
ATOM 744 C C . ARG A 1 95 ? -3.148 -4.522 -2.404 1.00 95.81 95 ARG A C 1
ATOM 746 O O . ARG A 1 95 ? -2.320 -4.550 -1.497 1.00 95.81 95 ARG A O 1
ATOM 753 N N . ARG A 1 96 ? -2.875 -4.054 -3.628 1.00 97.06 96 ARG A N 1
ATOM 754 C CA . ARG A 1 96 ? -1.585 -3.440 -3.985 1.00 97.06 96 ARG A CA 1
ATOM 755 C C . ARG A 1 96 ? -1.392 -2.094 -3.285 1.00 97.06 96 ARG A C 1
ATOM 757 O O . ARG A 1 96 ? -0.363 -1.858 -2.653 1.00 97.06 96 ARG A O 1
ATOM 764 N N . VAL A 1 97 ? -2.405 -1.228 -3.344 1.00 97.44 97 VAL A N 1
ATOM 765 C CA . VAL A 1 97 ? -2.279 0.174 -2.925 1.00 97.44 97 VAL A CA 1
ATOM 766 C C . VAL A 1 97 ? -2.379 0.381 -1.414 1.00 97.44 97 VAL A C 1
ATOM 768 O O . VAL A 1 97 ? -1.842 1.361 -0.905 1.00 97.44 97 VAL A O 1
ATOM 771 N N . SER A 1 98 ? -3.021 -0.529 -0.669 1.00 95.88 98 SER A N 1
ATOM 772 C CA . SER A 1 98 ? -3.373 -0.347 0.752 1.00 95.88 98 SER A CA 1
ATOM 773 C C . SER A 1 98 ? -2.229 0.193 1.625 1.00 95.88 98 SER A C 1
ATOM 775 O O . SER A 1 98 ? -2.405 1.160 2.373 1.00 95.88 98 SER A O 1
ATOM 777 N N . GLY A 1 99 ? -1.031 -0.388 1.503 1.00 93.56 99 GLY A N 1
ATOM 778 C CA . GLY A 1 99 ? 0.139 0.039 2.272 1.00 93.56 99 GLY A CA 1
ATOM 779 C C . GLY A 1 99 ? 0.663 1.424 1.880 1.00 93.56 99 GLY A C 1
ATOM 780 O O . GLY A 1 99 ? 1.050 2.195 2.762 1.00 93.56 99 GLY A O 1
ATOM 781 N N . VAL A 1 100 ? 0.665 1.735 0.580 1.00 95.19 100 VAL A N 1
ATOM 782 C CA . VAL A 1 100 ? 1.105 3.029 0.033 1.00 95.19 100 VAL A CA 1
ATOM 783 C C . VAL A 1 100 ? 0.122 4.119 0.416 1.00 95.19 100 VAL A C 1
ATOM 785 O O . VAL A 1 100 ? 0.535 5.142 0.954 1.00 95.19 100 VAL A O 1
ATOM 788 N N . PHE A 1 101 ? -1.171 3.861 0.237 1.00 97.75 101 PHE A N 1
ATOM 789 C CA . PHE A 1 101 ? -2.230 4.791 0.597 1.00 97.75 101 PHE A CA 1
ATOM 790 C C . PHE A 1 101 ? -2.210 5.112 2.094 1.00 97.75 101 PHE A C 1
ATOM 792 O O . PHE A 1 101 ? -2.247 6.275 2.475 1.00 97.75 101 PHE A O 1
ATOM 799 N N . GLY A 1 102 ? -2.031 4.107 2.961 1.00 97.19 102 GLY A N 1
ATOM 800 C CA . GLY A 1 102 ? -1.879 4.342 4.399 1.00 97.19 102 GLY A CA 1
ATOM 801 C C . GLY A 1 102 ? -0.680 5.233 4.755 1.00 97.19 102 GLY A C 1
ATOM 802 O O . GLY A 1 102 ? -0.778 6.057 5.662 1.00 97.19 102 GLY A O 1
ATOM 803 N N . ASN A 1 103 ? 0.446 5.098 4.046 1.00 96.31 103 ASN A N 1
ATOM 804 C CA . ASN A 1 103 ? 1.611 5.967 4.248 1.00 96.31 103 ASN A CA 1
ATOM 805 C C . ASN A 1 103 ? 1.355 7.393 3.744 1.00 96.31 103 ASN A C 1
ATOM 807 O O . ASN A 1 103 ? 1.722 8.349 4.422 1.00 96.31 103 ASN A O 1
ATOM 811 N N . ASP A 1 104 ? 0.745 7.531 2.568 1.00 96.56 104 ASP A N 1
ATOM 812 C CA . ASP A 1 104 ? 0.394 8.820 1.970 1.00 96.56 104 ASP A CA 1
ATOM 813 C C . ASP A 1 104 ? -0.552 9.613 2.884 1.00 96.56 104 ASP A C 1
ATOM 815 O O . ASP A 1 104 ? -0.253 10.743 3.270 1.00 96.56 104 ASP A O 1
ATOM 819 N N . LEU A 1 105 ? -1.605 8.961 3.377 1.00 97.56 105 LEU A N 1
ATOM 820 C CA . LEU A 1 105 ? -2.529 9.520 4.360 1.00 97.56 105 LEU A CA 1
ATOM 821 C C . LEU A 1 105 ? -1.826 10.036 5.629 1.00 97.56 105 LEU A C 1
ATOM 823 O O . LEU A 1 105 ? -2.133 11.135 6.098 1.00 97.56 105 LEU A O 1
ATOM 827 N N . ALA A 1 106 ? -0.880 9.26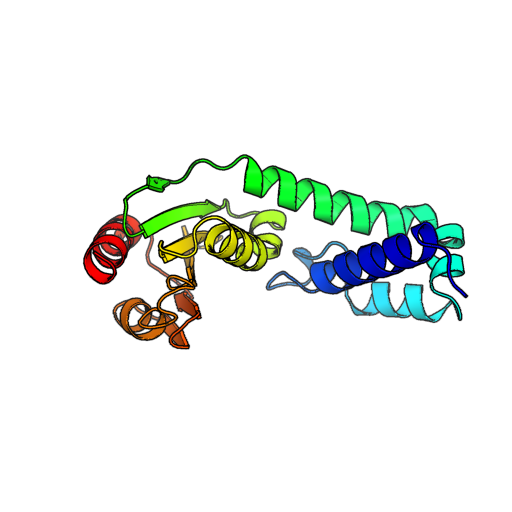6 6.174 1.00 96.88 106 ALA A N 1
ATOM 828 C CA . ALA A 1 106 ? -0.120 9.651 7.363 1.00 96.88 106 ALA A CA 1
ATOM 829 C C . ALA A 1 106 ? 0.832 10.831 7.097 1.00 96.88 106 ALA A C 1
ATOM 831 O O . ALA A 1 106 ? 1.032 11.669 7.974 1.00 96.88 106 ALA A O 1
ATOM 832 N N . ASN A 1 107 ? 1.407 10.925 5.893 1.00 96.75 107 ASN A N 1
ATOM 833 C CA . ASN A 1 107 ? 2.237 12.064 5.493 1.00 96.75 107 ASN A CA 1
ATOM 834 C C . ASN A 1 107 ? 1.410 13.342 5.299 1.00 96.75 107 ASN A C 1
ATOM 836 O O . ASN A 1 107 ? 1.876 14.424 5.651 1.00 96.75 107 ASN A O 1
ATOM 840 N N . GLN A 1 108 ? 0.193 13.225 4.762 1.00 96.00 108 GLN A N 1
ATOM 841 C CA . GLN A 1 108 ? -0.714 14.359 4.562 1.00 96.00 108 GLN A CA 1
ATOM 842 C C . GLN A 1 108 ? -1.279 14.908 5.876 1.00 96.00 108 GLN A C 1
ATOM 844 O O . GLN A 1 108 ? -1.542 16.106 5.973 1.00 96.00 108 GLN A O 1
ATOM 849 N N . ASP A 1 109 ? -1.453 14.060 6.894 1.00 96.81 109 ASP A N 1
ATOM 850 C CA . ASP A 1 109 ? -1.891 14.482 8.227 1.00 96.81 109 ASP A CA 1
ATOM 851 C C . ASP A 1 109 ? -1.046 13.831 9.342 1.00 96.81 109 ASP A C 1
ATOM 853 O O . ASP A 1 109 ? -1.454 12.831 9.937 1.00 96.81 109 ASP A O 1
ATOM 857 N N . PRO A 1 110 ? 0.136 14.401 9.657 1.00 97.19 110 PRO A N 1
ATOM 858 C CA . PRO A 1 110 ? 1.088 13.822 10.611 1.00 97.19 110 PRO A CA 1
ATOM 859 C C . PRO A 1 110 ? 0.583 13.692 12.054 1.00 97.19 110 PRO A C 1
ATOM 861 O O . PRO A 1 110 ? 1.214 13.005 12.864 1.00 97.19 110 PRO A O 1
ATOM 864 N N . ALA A 1 111 ? -0.502 14.385 12.407 1.00 97.19 111 ALA A N 1
ATOM 865 C CA . ALA A 1 111 ? -1.078 14.377 13.749 1.00 97.19 111 ALA A CA 1
ATOM 866 C C . ALA A 1 111 ? -2.179 13.320 13.922 1.00 97.19 111 ALA A C 1
ATOM 868 O O . ALA A 1 111 ? -2.518 12.991 15.058 1.00 97.19 111 ALA A O 1
ATOM 869 N N . ARG A 1 112 ? -2.703 12.767 12.823 1.00 97.69 112 ARG A N 1
ATOM 870 C CA . ARG A 1 112 ? -3.820 11.822 12.829 1.00 97.69 112 ARG A CA 1
ATOM 871 C C . ARG A 1 112 ? -3.345 10.383 12.623 1.00 97.69 112 ARG A C 1
ATOM 873 O O . ARG A 1 112 ? -2.381 10.132 11.907 1.00 97.69 112 ARG A O 1
ATOM 880 N N . ALA A 1 113 ? -4.032 9.434 13.256 1.00 98.31 113 ALA A N 1
ATOM 881 C CA . ALA A 1 113 ? -3.881 8.012 12.972 1.00 98.31 113 ALA A CA 1
ATOM 882 C C . ALA A 1 113 ? -4.736 7.614 11.762 1.00 98.31 113 ALA A C 1
ATOM 884 O O . ALA A 1 113 ? -5.859 8.095 11.598 1.00 98.31 113 ALA A O 1
ATOM 885 N N . HIS A 1 114 ? -4.268 6.676 10.944 1.00 98.62 114 HIS A N 1
ATOM 886 C CA . HIS A 1 114 ? -5.031 6.226 9.777 1.00 98.62 114 HIS A CA 1
ATOM 887 C C 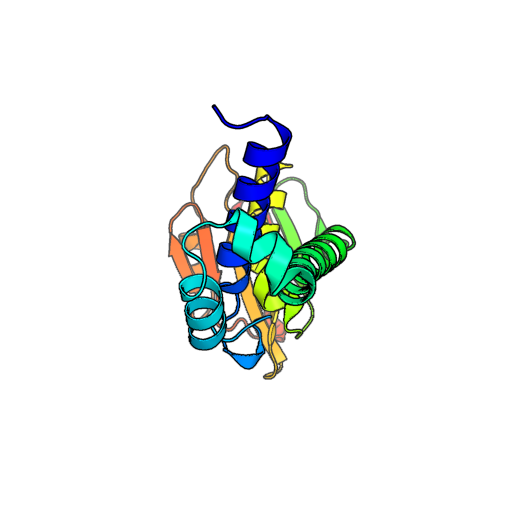. HIS A 1 114 ? -5.126 4.714 9.735 1.00 98.62 114 HIS A C 1
ATOM 889 O O . HIS A 1 114 ? -4.125 4.013 9.889 1.00 98.62 114 HIS A O 1
ATOM 895 N N . ALA A 1 115 ? -6.332 4.215 9.486 1.00 98.69 115 ALA A N 1
ATOM 896 C CA . ALA A 1 115 ? -6.572 2.814 9.191 1.00 98.69 115 ALA A CA 1
ATOM 897 C C . ALA A 1 115 ? -7.084 2.651 7.759 1.00 98.69 115 ALA A C 1
ATOM 899 O O . ALA A 1 115 ? -8.005 3.343 7.325 1.00 98.69 115 ALA A O 1
ATOM 900 N N . VAL A 1 116 ? -6.498 1.699 7.043 1.00 98.69 116 VAL A N 1
ATOM 901 C CA . VAL A 1 116 ? -6.967 1.241 5.736 1.00 98.69 116 VAL A CA 1
ATOM 902 C C . VAL A 1 116 ? -7.487 -0.179 5.910 1.00 98.69 116 VAL A C 1
ATOM 904 O O . VAL A 1 116 ? -6.734 -1.086 6.268 1.00 98.69 116 VAL A O 1
ATOM 907 N N . VAL A 1 117 ? -8.782 -0.353 5.680 1.00 98.50 117 VAL A N 1
ATOM 908 C CA . VAL A 1 117 ? -9.522 -1.606 5.832 1.00 98.50 117 VAL A CA 1
ATOM 909 C C . VAL A 1 117 ? -9.787 -2.160 4.438 1.00 98.50 117 VAL A C 1
ATOM 911 O O . VAL A 1 117 ? -10.495 -1.539 3.659 1.00 98.50 117 VAL A O 1
ATOM 914 N N . THR A 1 118 ? -9.224 -3.312 4.093 1.00 98.25 118 THR A N 1
ATOM 915 C CA . THR A 1 118 ? -9.410 -3.942 2.777 1.00 98.25 118 THR A CA 1
ATOM 916 C C . THR A 1 118 ? -10.333 -5.140 2.910 1.00 98.25 118 THR A C 1
ATOM 918 O O . THR A 1 118 ? -10.040 -6.051 3.687 1.00 98.25 118 THR A O 1
ATOM 921 N N . ALA A 1 119 ? -11.441 -5.145 2.167 1.00 97.38 119 ALA A N 1
ATOM 922 C CA . ALA A 1 119 ? -12.347 -6.288 2.129 1.00 97.38 119 ALA A CA 1
ATOM 923 C C . ALA A 1 119 ? -11.648 -7.527 1.554 1.00 97.38 119 ALA A C 1
ATOM 925 O O . ALA A 1 119 ? -10.856 -7.442 0.612 1.00 97.38 119 ALA A O 1
ATOM 926 N N . ARG A 1 120 ? -11.946 -8.687 2.137 1.00 94.50 120 ARG A N 1
ATOM 927 C CA . ARG A 1 120 ? -11.436 -9.988 1.708 1.00 94.50 120 ARG A CA 1
ATOM 928 C C . ARG A 1 120 ? -12.558 -10.827 1.095 1.00 94.50 120 ARG A C 1
ATOM 930 O O . ARG A 1 120 ? -13.735 -10.644 1.396 1.00 94.50 120 ARG A O 1
ATOM 937 N N . LYS A 1 121 ? -12.165 -11.821 0.295 1.00 90.62 121 LYS A N 1
ATOM 938 C CA . LYS A 1 121 ? -13.074 -12.786 -0.354 1.00 90.62 121 LYS A CA 1
ATOM 939 C C . LYS A 1 121 ? -13.938 -13.584 0.628 1.00 90.62 121 LYS A C 1
ATOM 941 O O . LYS A 1 121 ? -15.008 -14.046 0.253 1.00 90.62 121 LYS A O 1
ATOM 946 N N . ASP A 1 122 ? -13.456 -13.790 1.852 1.00 92.62 122 ASP A N 1
ATOM 947 C CA . ASP A 1 122 ? -14.152 -14.534 2.908 1.00 92.62 122 ASP A CA 1
ATOM 948 C C . ASP A 1 122 ? -15.147 -13.681 3.712 1.00 92.62 122 ASP A C 1
ATOM 950 O O . ASP A 1 122 ? -15.831 -14.213 4.581 1.00 92.62 122 ASP A O 1
ATOM 954 N N . GLY A 1 123 ? -15.278 -12.390 3.390 1.00 93.81 123 GLY A N 1
ATOM 955 C CA . GLY A 1 123 ? -16.197 -11.460 4.049 1.00 93.81 123 GLY A CA 1
ATOM 956 C C . GLY A 1 123 ? -15.579 -10.689 5.216 1.00 93.81 123 GLY A C 1
ATOM 957 O O . GLY A 1 123 ? -16.161 -9.697 5.644 1.00 93.81 123 GLY A O 1
ATOM 958 N N . ASP A 1 124 ? -14.394 -11.091 5.680 1.00 97.25 124 ASP A N 1
ATOM 959 C CA . ASP A 1 124 ? -13.633 -10.387 6.712 1.00 97.25 124 ASP A CA 1
ATOM 960 C C . ASP A 1 124 ? -12.817 -9.225 6.120 1.00 97.25 124 ASP A C 1
ATOM 962 O O . ASP A 1 124 ? -12.784 -8.984 4.907 1.00 97.25 124 ASP A O 1
ATOM 966 N N . TYR A 1 125 ? -12.103 -8.507 6.987 1.00 98.38 125 TYR A N 1
ATOM 967 C CA . TYR A 1 125 ? -11.240 -7.401 6.594 1.00 98.38 125 TYR A CA 1
ATOM 968 C C . TYR A 1 125 ? -9.771 -7.627 6.955 1.00 98.38 125 TYR A C 1
ATOM 970 O O . TYR A 1 125 ? -9.440 -8.114 8.034 1.00 98.38 125 TYR A O 1
ATOM 978 N N . LEU A 1 126 ? -8.871 -7.205 6.067 1.00 97.88 126 LEU A N 1
ATOM 979 C CA . LEU A 1 126 ? -7.471 -6.938 6.396 1.00 97.88 126 LEU A CA 1
ATOM 980 C C . LEU A 1 126 ? -7.356 -5.474 6.824 1.00 97.88 126 LEU A C 1
ATOM 982 O O . LEU A 1 126 ? -7.750 -4.584 6.074 1.00 97.88 126 LEU A O 1
ATOM 986 N N . VAL A 1 127 ? -6.785 -5.206 7.993 1.00 98.44 127 VAL A N 1
ATOM 987 C CA . VAL A 1 127 ? -6.618 -3.838 8.500 1.00 98.44 127 VAL A CA 1
ATOM 988 C C . VAL A 1 127 ? -5.143 -3.483 8.558 1.00 98.44 127 VAL A C 1
ATOM 990 O O . VAL A 1 127 ? -4.350 -4.221 9.134 1.00 98.44 127 VAL A O 1
ATOM 993 N N . SER A 1 128 ? -4.775 -2.329 8.008 1.00 98.44 128 SER A N 1
ATOM 994 C CA . SER A 1 128 ? -3.452 -1.722 8.164 1.00 98.44 128 SER A CA 1
ATOM 995 C C . SER A 1 128 ? -3.593 -0.387 8.884 1.00 98.44 128 SER A C 1
ATOM 997 O O . SER A 1 128 ? -4.301 0.496 8.410 1.00 98.44 128 SER A O 1
ATOM 999 N N . VAL A 1 129 ? -2.883 -0.222 9.998 1.00 98.62 129 VAL A N 1
ATOM 1000 C CA . VAL A 1 129 ? -2.872 0.995 10.816 1.00 98.62 129 VAL A CA 1
ATOM 1001 C C . VAL A 1 129 ? -1.529 1.709 10.683 1.00 98.62 129 VAL A C 1
ATOM 1003 O O . VAL A 1 129 ? -0.459 1.085 10.678 1.00 98.62 129 VAL A O 1
ATOM 1006 N N . ARG A 1 130 ? -1.583 3.037 10.598 1.00 98.62 130 ARG A N 1
ATOM 1007 C CA . ARG A 1 130 ? -0.462 3.953 10.812 1.00 98.62 130 ARG A CA 1
ATOM 1008 C C . ARG A 1 130 ? -0.767 4.825 12.020 1.00 98.62 130 ARG A C 1
ATOM 1010 O O . ARG A 1 130 ? -1.810 5.471 12.070 1.00 98.62 130 ARG A O 1
ATOM 1017 N N . ALA A 1 131 ? 0.143 4.815 12.989 1.00 98.31 131 ALA A N 1
ATOM 1018 C CA . ALA A 1 131 ? 0.110 5.771 14.087 1.00 98.31 131 ALA A CA 1
ATOM 1019 C C . ALA A 1 131 ? 0.413 7.188 13.559 1.00 98.31 131 ALA A C 1
ATOM 1021 O O . ALA A 1 131 ? 1.092 7.304 12.530 1.00 98.31 131 ALA A O 1
ATOM 1022 N N . PRO A 1 132 ? 0.001 8.251 14.274 1.00 97.75 132 PRO A N 1
ATOM 1023 C CA . PRO A 1 132 ? 0.401 9.615 13.949 1.00 97.75 132 PRO A CA 1
ATOM 1024 C C . PRO A 1 132 ? 1.919 9.721 13.785 1.00 97.75 132 PRO A C 1
ATOM 1026 O O . PRO A 1 132 ? 2.683 9.249 14.632 1.00 97.75 132 PRO A O 1
ATOM 1029 N N . LEU A 1 133 ? 2.396 10.366 12.721 1.00 96.12 133 LEU A N 1
ATOM 1030 C CA . LEU A 1 133 ? 3.837 10.525 12.489 1.00 96.12 133 LEU A CA 1
ATOM 1031 C C . LEU A 1 133 ? 4.523 11.361 13.573 1.00 96.12 133 LEU A C 1
ATOM 1033 O O . LEU A 1 133 ? 5.707 11.148 13.843 1.00 96.12 133 LEU A O 1
ATOM 1037 N N . ASN A 1 134 ? 3.786 12.267 14.213 1.00 94.44 134 ASN A N 1
ATOM 1038 C CA . ASN A 1 134 ? 4.277 13.065 15.335 1.00 94.44 134 ASN A CA 1
ATOM 1039 C C . ASN A 1 134 ? 4.425 12.242 16.627 1.00 94.44 134 ASN A C 1
ATOM 1041 O O . ASN A 1 134 ? 5.171 12.632 17.522 1.00 94.44 134 ASN A O 1
ATOM 1045 N N . ASN A 1 135 ? 3.745 11.095 16.721 1.00 87.81 135 ASN A N 1
ATOM 1046 C CA . ASN A 1 135 ? 3.787 10.193 17.865 1.00 87.81 135 ASN A CA 1
ATOM 1047 C C . ASN A 1 135 ? 3.644 8.738 17.389 1.00 87.81 135 ASN A C 1
ATOM 1049 O O . ASN A 1 135 ? 2.584 8.130 17.516 1.00 87.81 135 ASN A O 1
ATOM 1053 N N . LYS A 1 136 ? 4.729 8.207 16.805 1.00 94.31 136 LYS A N 1
ATOM 1054 C CA . LYS A 1 136 ? 4.835 6.919 16.084 1.00 94.31 136 LYS A CA 1
ATOM 1055 C C . LYS A 1 136 ? 4.668 5.678 16.979 1.00 94.31 136 LYS A C 1
ATOM 1057 O O . LYS A 1 136 ? 5.508 4.775 16.961 1.00 94.31 136 LYS A O 1
ATOM 1062 N N . THR A 1 137 ? 3.627 5.645 17.799 1.00 96.94 137 THR A N 1
ATOM 1063 C CA . THR A 1 137 ? 3.417 4.651 18.849 1.00 96.94 137 THR A CA 1
ATOM 1064 C C . THR A 1 137 ? 1.969 4.154 18.905 1.00 96.94 137 THR A C 1
ATOM 1066 O O . THR A 1 137 ? 1.046 4.769 18.370 1.00 96.94 137 THR A O 1
ATOM 1069 N N . GLY A 1 138 ? 1.775 2.994 19.540 1.00 97.06 138 GLY A N 1
ATOM 1070 C CA . GLY A 1 138 ? 0.457 2.467 19.895 1.00 97.06 138 GLY A CA 1
ATOM 1071 C C . GLY A 1 138 ? -0.282 1.666 18.820 1.00 97.06 138 GLY A C 1
ATOM 1072 O O . GLY A 1 138 ? -1.258 1.000 19.156 1.00 97.06 138 GLY A O 1
ATOM 1073 N N . ALA A 1 139 ? 0.186 1.642 17.565 1.00 98.44 139 ALA A N 1
ATOM 1074 C CA . ALA A 1 139 ? -0.509 0.907 16.505 1.00 98.44 139 ALA A CA 1
ATOM 1075 C C . ALA A 1 139 ? -0.558 -0.603 16.796 1.00 98.44 139 ALA A C 1
ATOM 1077 O O . ALA A 1 139 ? -1.579 -1.254 16.576 1.00 98.44 139 ALA A O 1
ATOM 1078 N N . ASP A 1 140 ? 0.535 -1.169 17.313 1.00 98.38 140 ASP A N 1
ATOM 1079 C CA . ASP A 1 140 ? 0.619 -2.579 17.691 1.00 98.38 140 ASP A CA 1
ATOM 1080 C C . ASP A 1 140 ? -0.228 -2.908 18.920 1.00 98.38 140 ASP A C 1
ATOM 1082 O O . ASP A 1 140 ? -0.885 -3.948 18.927 1.00 98.38 140 ASP A O 1
ATOM 1086 N N . ALA A 1 141 ? -0.233 -2.033 19.927 1.00 98.44 141 ALA A N 1
ATOM 1087 C CA . ALA A 1 141 ? -1.069 -2.175 21.113 1.00 98.44 141 ALA A CA 1
ATOM 1088 C C . ALA A 1 141 ? -2.553 -2.226 20.728 1.00 98.44 141 ALA A C 1
ATOM 1090 O O . ALA A 1 141 ? -3.222 -3.186 21.094 1.00 98.44 141 ALA A O 1
ATOM 1091 N N . LEU A 1 142 ? -3.017 -1.275 19.906 1.00 98.50 142 LEU A N 1
ATOM 1092 C CA . LEU A 1 142 ? -4.374 -1.255 19.358 1.00 98.50 142 LEU A CA 1
ATOM 1093 C C . LEU A 1 142 ? -4.696 -2.538 18.582 1.00 98.50 142 LEU A C 1
ATOM 1095 O O . LEU A 1 142 ? -5.716 -3.174 18.831 1.00 98.50 142 LEU A O 1
ATOM 1099 N N . CYS A 1 143 ? -3.842 -2.932 17.630 1.00 98.62 143 CYS A N 1
ATOM 1100 C CA . CYS A 1 143 ? -4.143 -4.083 16.777 1.00 98.62 143 CYS A CA 1
ATOM 1101 C C . CYS A 1 143 ? -4.221 -5.386 17.582 1.00 98.62 143 CYS A C 1
ATOM 1103 O O . CYS A 1 143 ? -5.072 -6.217 17.288 1.00 98.62 143 CYS A O 1
ATOM 1105 N N . ARG A 1 144 ? -3.390 -5.564 18.620 1.00 98.38 144 ARG A N 1
ATOM 1106 C CA . ARG A 1 144 ? -3.397 -6.764 19.483 1.00 98.38 144 ARG A CA 1
ATOM 1107 C C . ARG A 1 144 ? -4.683 -6.952 20.291 1.00 98.38 144 ARG A C 1
ATOM 1109 O O . ARG A 1 144 ? -4.880 -8.035 20.836 1.00 98.38 144 ARG A O 1
ATOM 1116 N N . GLU A 1 145 ? -5.541 -5.938 20.376 1.00 98.38 145 GLU A N 1
ATOM 1117 C CA . GLU A 1 145 ? -6.867 -6.062 20.993 1.00 98.38 145 GLU A CA 1
ATOM 1118 C C . GLU A 1 145 ? -7.841 -6.871 20.125 1.00 98.38 145 GLU A C 1
ATOM 1120 O O . GLU A 1 145 ? -8.840 -7.379 20.632 1.00 98.38 145 GLU A O 1
ATOM 1125 N N . PHE A 1 146 ? -7.528 -7.040 18.838 1.00 98.38 146 PHE A N 1
ATOM 1126 C CA . PHE A 1 146 ? -8.327 -7.796 17.883 1.00 98.38 146 PHE A CA 1
ATOM 1127 C C . PHE A 1 146 ? -7.653 -9.132 17.532 1.00 98.38 146 PHE A C 1
ATOM 1129 O O . PHE A 1 146 ? -6.417 -9.230 17.503 1.00 98.38 146 PHE A O 1
ATOM 1136 N N . PRO A 1 147 ? -8.434 -10.185 17.222 1.00 95.69 147 PRO A N 1
ATOM 1137 C CA . PRO A 1 147 ? -7.884 -11.459 16.773 1.00 95.69 147 PRO A CA 1
ATOM 1138 C C . PRO A 1 147 ? -6.954 -11.275 15.573 1.00 95.69 147 PRO A C 1
ATOM 1140 O O . PRO A 1 147 ? -7.255 -10.515 14.663 1.00 95.69 147 PRO A O 1
ATOM 1143 N N . THR A 1 148 ? -5.833 -11.999 15.540 1.00 97.69 148 THR A N 1
ATOM 1144 C CA . THR A 1 148 ? -4.812 -11.930 14.470 1.00 97.69 148 THR A CA 1
ATOM 1145 C C . THR A 1 148 ? -4.084 -10.587 14.320 1.00 97.69 148 THR A C 1
ATOM 1147 O O . THR A 1 148 ? -3.328 -10.413 13.361 1.00 97.69 148 THR A O 1
ATOM 1150 N N . GLY A 1 149 ? -4.274 -9.654 15.254 1.00 98.19 149 GLY A N 1
ATOM 1151 C CA . GLY A 1 149 ? -3.614 -8.360 15.227 1.00 98.19 149 GLY A CA 1
ATOM 1152 C C . GLY A 1 149 ? -2.200 -8.350 15.809 1.00 98.19 149 GLY A C 1
ATOM 1153 O O . GLY A 1 149 ? -1.871 -9.054 16.766 1.00 98.19 149 GLY A O 1
ATOM 1154 N N . GLY A 1 150 ? -1.337 -7.525 15.220 1.00 97.81 150 GLY A N 1
ATOM 1155 C CA . GLY A 1 150 ? 0.049 -7.359 15.643 1.00 97.81 150 GLY A CA 1
ATOM 1156 C C . GLY A 1 150 ? 0.832 -6.406 14.744 1.00 97.81 150 GLY A C 1
ATOM 1157 O O . GLY A 1 150 ? 0.298 -5.825 13.804 1.00 97.81 150 GLY A O 1
ATOM 1158 N N . GLY A 1 151 ? 2.120 -6.229 15.033 1.00 97.31 151 GLY A N 1
ATOM 1159 C CA . GLY A 1 151 ? 2.997 -5.358 14.252 1.00 97.31 151 GLY A CA 1
ATOM 1160 C C . GLY A 1 151 ? 3.952 -4.559 15.124 1.00 97.31 151 GLY A C 1
ATOM 1161 O O . GLY A 1 151 ? 4.385 -5.036 16.174 1.00 97.31 151 GLY A O 1
ATOM 1162 N N . ARG A 1 152 ? 4.303 -3.359 14.658 1.00 97.62 152 ARG A N 1
ATOM 1163 C CA . ARG A 1 152 ? 5.234 -2.431 15.312 1.00 97.62 152 ARG A CA 1
ATOM 1164 C C . ARG A 1 152 ? 4.496 -1.190 15.806 1.00 97.62 152 ARG A C 1
ATOM 1166 O O . ARG A 1 152 ? 3.462 -0.824 15.260 1.00 97.62 152 ARG A O 1
ATOM 1173 N N . ALA A 1 153 ? 5.090 -0.495 16.773 1.00 97.75 153 ALA A N 1
ATOM 1174 C CA . ALA A 1 153 ? 4.508 0.688 17.411 1.00 97.75 153 ALA A CA 1
ATOM 1175 C C . ALA A 1 153 ? 3.999 1.760 16.425 1.00 97.75 153 ALA A C 1
ATOM 1177 O O . ALA A 1 153 ? 2.937 2.334 16.640 1.00 97.75 153 ALA A O 1
ATOM 1178 N N . ALA A 1 154 ? 4.723 1.994 15.327 1.00 97.50 154 ALA A N 1
ATOM 1179 C CA . ALA A 1 154 ? 4.362 2.992 14.317 1.00 97.50 154 ALA A CA 1
ATOM 1180 C C . ALA A 1 154 ? 3.390 2.477 13.238 1.00 97.50 154 ALA A C 1
ATOM 1182 O O . ALA A 1 154 ? 2.710 3.264 12.582 1.00 97.50 154 ALA A O 1
ATOM 1183 N N . ALA A 1 155 ? 3.379 1.164 13.001 1.00 97.81 155 ALA A N 1
ATOM 1184 C CA . ALA A 1 155 ? 2.649 0.539 11.908 1.00 97.81 155 ALA A CA 1
ATOM 1185 C C . ALA A 1 155 ? 2.352 -0.924 12.244 1.00 97.81 155 ALA A C 1
ATOM 1187 O O . ALA A 1 155 ? 3.265 -1.734 12.455 1.00 97.81 155 ALA A O 1
ATOM 1188 N N . ALA A 1 156 ? 1.070 -1.257 12.261 1.00 98.31 156 ALA A N 1
ATOM 1189 C CA . ALA A 1 156 ? 0.560 -2.562 12.648 1.00 98.31 156 ALA A CA 1
ATOM 1190 C C . ALA A 1 156 ? -0.653 -2.932 11.792 1.00 98.31 156 ALA A C 1
ATOM 1192 O O . ALA A 1 156 ? -1.083 -2.145 10.949 1.00 98.31 156 ALA A O 1
ATOM 1193 N N . GLY A 1 157 ? -1.185 -4.132 11.978 1.00 98.25 157 GLY A N 1
ATOM 1194 C CA . GLY A 1 157 ? -2.368 -4.566 11.258 1.00 98.25 157 GLY A CA 1
ATOM 1195 C C . GLY A 1 157 ? -3.080 -5.741 11.906 1.00 98.25 157 GLY A C 1
ATOM 1196 O O . GLY A 1 157 ? -2.592 -6.329 12.872 1.00 98.25 157 GLY A O 1
ATOM 1197 N N . ILE A 1 158 ? -4.241 -6.064 11.349 1.00 98.56 158 ILE A N 1
ATOM 1198 C CA . ILE A 1 158 ? -5.105 -7.181 11.735 1.00 98.56 158 ILE A CA 1
ATOM 1199 C C . ILE A 1 158 ? -5.328 -8.011 10.481 1.00 98.56 158 ILE A C 1
ATOM 1201 O O . ILE A 1 158 ? -5.847 -7.490 9.497 1.00 98.56 158 ILE A O 1
ATOM 1205 N N . ASN A 1 159 ? -4.912 -9.280 10.493 1.00 97.25 159 ASN A N 1
ATOM 1206 C CA . ASN A 1 159 ? -4.958 -10.106 9.286 1.00 97.25 159 ASN A CA 1
ATOM 1207 C C . ASN A 1 159 ? -6.397 -10.435 8.871 1.00 97.25 159 ASN A C 1
ATOM 1209 O O . ASN A 1 159 ? -6.701 -10.390 7.683 1.00 97.25 159 ASN A O 1
ATOM 1213 N N . ALA A 1 160 ? -7.256 -10.767 9.834 1.00 97.75 160 ALA A N 1
ATOM 1214 C CA . ALA A 1 160 ? -8.671 -11.057 9.641 1.00 97.75 160 ALA A CA 1
ATOM 1215 C C . ALA A 1 160 ? -9.478 -10.429 10.785 1.00 97.75 160 ALA A C 1
ATOM 1217 O O . ALA A 1 160 ? -9.545 -10.976 11.886 1.00 97.75 160 ALA A O 1
ATOM 1218 N N . LEU A 1 161 ? -10.037 -9.248 10.529 1.00 98.56 161 LEU A N 1
ATOM 1219 C CA . LEU A 1 161 ? -11.032 -8.615 11.383 1.00 98.56 161 LEU A CA 1
ATOM 1220 C C . LEU A 1 161 ? -12.422 -9.108 10.949 1.00 98.56 161 LEU A C 1
ATOM 1222 O O . LEU A 1 161 ? -12.797 -8.850 9.799 1.00 98.56 161 LEU A O 1
ATOM 1226 N N . PRO A 1 162 ? -13.185 -9.766 11.840 1.00 98.00 162 PRO A N 1
ATOM 1227 C CA . PRO A 1 162 ? -14.549 -10.185 11.546 1.00 98.00 162 PRO A CA 1
ATOM 1228 C C . PRO A 1 162 ? -15.431 -9.022 11.092 1.00 98.00 162 PRO A C 1
ATOM 1230 O O . PRO A 1 162 ? -15.330 -7.911 11.622 1.00 98.00 162 PRO A O 1
ATOM 1233 N N . ALA A 1 163 ? -16.307 -9.274 10.118 1.00 96.81 163 ALA A N 1
ATOM 1234 C CA . ALA A 1 163 ? -17.127 -8.225 9.510 1.00 96.81 163 ALA A CA 1
ATOM 1235 C C . ALA A 1 163 ? -17.989 -7.445 10.522 1.00 96.81 163 ALA A C 1
ATOM 1237 O O . ALA A 1 163 ? -18.171 -6.232 10.396 1.00 96.81 163 ALA A O 1
ATOM 1238 N N . ASP A 1 164 ? -18.488 -8.138 11.545 1.00 97.62 164 ASP A N 1
ATOM 1239 C CA . ASP A 1 164 ? -19.300 -7.590 12.633 1.00 97.62 164 ASP A CA 1
ATOM 1240 C C . ASP A 1 164 ? -18.496 -6.751 13.645 1.00 97.62 164 ASP A C 1
ATOM 1242 O O . ASP A 1 164 ? -19.083 -6.008 14.430 1.00 97.62 164 ASP A O 1
ATOM 1246 N N . GLN A 1 165 ? -17.161 -6.801 13.597 1.00 98.31 165 GLN A N 1
ATOM 1247 C CA . GLN A 1 165 ? -16.271 -6.018 14.459 1.00 98.31 165 GLN A CA 1
ATOM 1248 C C . GLN A 1 165 ? -15.769 -4.721 13.817 1.00 98.31 165 GLN A C 1
ATOM 1250 O O . GLN A 1 165 ? -15.081 -3.953 14.489 1.00 98.31 165 GLN A O 1
ATOM 1255 N N . LEU A 1 166 ? -16.117 -4.425 12.558 1.00 98.56 166 LEU A N 1
ATOM 1256 C CA . LEU A 1 166 ? -15.651 -3.204 11.886 1.00 98.56 166 LEU A CA 1
ATOM 1257 C C . LEU A 1 166 ? -16.026 -1.934 12.665 1.00 98.56 166 LEU A C 1
ATOM 1259 O O . LEU A 1 166 ? -15.178 -1.072 12.888 1.00 98.56 166 LEU A O 1
ATOM 1263 N N . GLN A 1 167 ? -17.272 -1.840 13.132 1.00 98.44 167 GLN A N 1
ATOM 1264 C CA . GLN A 1 167 ? -17.730 -0.685 13.906 1.00 98.44 167 GLN A CA 1
ATOM 1265 C C . GLN A 1 167 ? -16.987 -0.565 15.248 1.00 98.44 167 GLN A C 1
ATOM 1267 O O . GLN A 1 167 ? -16.527 0.519 15.604 1.00 98.44 167 GLN A O 1
ATOM 1272 N N . ALA A 1 168 ? -16.789 -1.686 15.949 1.00 98.56 168 ALA A N 1
ATOM 1273 C CA . ALA A 1 168 ? -16.032 -1.721 17.200 1.00 98.56 168 ALA A CA 1
ATOM 1274 C C . ALA A 1 168 ? -14.564 -1.307 16.996 1.00 98.56 168 ALA A C 1
ATOM 1276 O O . ALA A 1 168 ? -13.997 -0.593 17.822 1.00 98.56 168 ALA A O 1
ATOM 1277 N N . PHE A 1 169 ? -13.951 -1.701 15.876 1.00 98.75 169 PHE A N 1
ATOM 1278 C CA . PHE A 1 169 ? -12.610 -1.258 15.504 1.00 98.75 169 PHE A CA 1
ATOM 1279 C C . PHE A 1 169 ? -12.540 0.259 15.288 1.00 98.75 169 PHE A C 1
ATOM 1281 O O . PHE A 1 169 ? -11.640 0.901 15.830 1.00 98.75 169 PHE A O 1
ATOM 1288 N N . ILE A 1 170 ? -13.493 0.837 14.545 1.00 98.69 170 ILE A N 1
ATOM 1289 C CA . ILE A 1 170 ? -13.559 2.284 14.277 1.00 98.69 170 ILE A CA 1
ATOM 1290 C C . ILE A 1 170 ? -13.679 3.077 15.582 1.00 98.69 170 ILE A C 1
ATOM 1292 O O . ILE A 1 170 ? -12.937 4.031 15.805 1.00 98.69 170 ILE A O 1
ATOM 1296 N N . GLU A 1 171 ? -14.574 2.668 16.477 1.00 98.31 171 GLU A N 1
ATOM 1297 C CA . GLU A 1 171 ? -14.721 3.309 17.787 1.00 98.31 171 GLU A CA 1
ATOM 1298 C C . GLU A 1 171 ? -13.435 3.195 18.606 1.00 98.31 171 GLU A C 1
ATOM 1300 O O . GLU A 1 171 ? -12.995 4.161 19.239 1.00 98.31 171 GLU A O 1
ATOM 1305 N N . ARG A 1 172 ? -12.790 2.025 18.554 1.00 98.44 172 ARG A N 1
ATOM 1306 C CA . ARG A 1 172 ? -11.599 1.761 19.347 1.00 98.44 172 ARG A CA 1
ATOM 1307 C C . ARG A 1 172 ? -10.388 2.563 18.896 1.00 98.44 172 ARG A C 1
ATOM 1309 O O . ARG A 1 172 ? -9.695 3.079 19.772 1.00 98.44 172 ARG A O 1
ATOM 1316 N N . ILE A 1 173 ? -10.123 2.679 17.590 1.00 98.44 173 ILE A N 1
ATOM 1317 C CA . ILE A 1 173 ? -9.001 3.485 17.077 1.00 98.44 173 ILE A CA 1
ATOM 1318 C C . ILE A 1 173 ? -9.194 4.966 17.408 1.00 98.44 173 ILE A C 1
ATOM 1320 O O . ILE A 1 173 ? -8.249 5.613 17.859 1.00 98.44 173 ILE A O 1
ATOM 1324 N N . THR A 1 174 ? -10.416 5.482 17.268 1.00 97.44 174 THR A N 1
ATOM 1325 C CA . THR A 1 174 ? -10.731 6.878 17.589 1.00 97.44 174 THR A CA 1
ATOM 1326 C C . THR A 1 174 ? -10.534 7.157 19.074 1.00 97.44 174 THR A C 1
ATOM 1328 O O . THR A 1 174 ? -9.897 8.147 19.419 1.00 97.44 174 THR A O 1
ATOM 1331 N N . ALA A 1 175 ? -10.987 6.257 19.953 1.00 97.69 175 ALA A N 1
ATOM 1332 C CA . ALA A 1 175 ? -10.755 6.367 21.392 1.00 97.69 175 ALA A CA 1
ATOM 1333 C C . ALA A 1 175 ? -9.286 6.138 21.796 1.00 97.69 175 ALA A C 1
ATOM 1335 O O . ALA A 1 175 ? -8.841 6.689 22.796 1.00 97.69 175 ALA A O 1
ATOM 1336 N N . PHE A 1 176 ? -8.529 5.323 21.050 1.00 97.94 176 PHE A N 1
ATOM 1337 C CA . PHE A 1 176 ? -7.116 5.043 21.339 1.00 97.94 176 PHE A CA 1
ATOM 1338 C C . PHE A 1 176 ? -6.235 6.282 21.158 1.00 97.94 176 PHE A C 1
ATOM 1340 O O . PHE A 1 176 ? -5.297 6.479 21.925 1.00 97.94 176 PHE A O 1
ATOM 1347 N N . TYR A 1 177 ? -6.521 7.080 20.127 1.00 96.69 177 TYR A N 1
ATOM 1348 C CA . TYR A 1 177 ? -5.702 8.226 19.723 1.00 96.69 177 TYR A CA 1
ATOM 1349 C C . TYR A 1 177 ? -6.303 9.592 20.088 1.00 96.69 177 TYR A C 1
ATOM 1351 O O . TYR A 1 177 ? -5.725 10.610 19.707 1.00 96.69 177 TYR A O 1
ATOM 1359 N N . ALA A 1 178 ? -7.459 9.613 20.760 1.00 93.38 178 ALA A N 1
ATOM 1360 C CA . ALA A 1 178 ? -8.100 10.831 21.262 1.00 93.38 178 ALA A CA 1
ATOM 1361 C C . ALA A 1 178 ? -7.253 11.572 22.310 1.00 93.38 178 ALA A C 1
ATOM 1363 O O . ALA A 1 178 ? -6.448 10.919 23.014 1.00 93.38 178 ALA A O 1
#

Secondary structure (DSSP, 8-state):
---HHHHHHHHHHHHHHHHTT-SSSGGGSSS-HHHHHHHHTT-SSHHHHHHHTHHHHHHHHHHHHHHHHHHHTPPPSEE-SSEEEEEE-SSHHHHHHHHHHHHHHHHH-TTSEEEEEEE-TTS-EEEEEE--TTS--SHHHHHTTSTTEEEETTEEEEEEE-GGGHHHHHHHHHHHH-

Organism: NCBI:txid287487

Sequence (178 aa):
DLSAAQVQALEDLGIYINYNGYGPALEDLHFAPAELYQLLARHDDPFQFMDAERGHFERLETGYREDMAAAAALEPIHRGESAAVYQLPDAAWARRVSGVFGNDLANQDPARAHAVVTARKDGDYLVSVRAPLNNKTGADALCREFPTGGGRAAAAGINALPADQLQAFIERITAFYA